Protein AF-W6N9I8-F1 (afdb_monomer)

Mean predicted aligned error: 14.67 Å

pLDDT: mean 75.51, std 16.42, range [36.91, 93.38]

Organism: Haemonchus contortus (NCBI:txid6289)

Structure (mmCIF, N/CA/C/O backbone):
data_AF-W6N9I8-F1
#
_entry.id   AF-W6N9I8-F1
#
loop_
_atom_site.group_PDB
_atom_site.id
_atom_site.type_symbol
_atom_site.label_atom_id
_atom_site.label_alt_id
_atom_site.label_comp_id
_atom_site.label_asym_id
_atom_site.label_entity_id
_atom_site.label_seq_id
_atom_site.pdbx_PDB_ins_code
_atom_site.Cartn_x
_atom_site.Cartn_y
_atom_site.Cartn_z
_atom_site.occupancy
_atom_site.B_iso_or_equiv
_atom_site.auth_seq_id
_atom_site.auth_comp_id
_atom_site.auth_asym_id
_atom_site.auth_atom_id
_atom_site.pdbx_PDB_model_num
ATOM 1 N N . VAL A 1 1 ? 63.111 14.549 -44.880 1.00 36.94 1 VAL A N 1
ATOM 2 C CA . VAL A 1 1 ? 61.746 14.094 -45.233 1.00 36.94 1 VAL A CA 1
ATOM 3 C C . VAL A 1 1 ? 61.470 14.565 -46.650 1.00 36.94 1 VAL A C 1
ATOM 5 O O . VAL A 1 1 ? 61.339 15.762 -46.849 1.00 36.94 1 VAL A O 1
ATOM 8 N N . ILE A 1 2 ? 61.514 13.672 -47.641 1.00 36.91 2 ILE A N 1
ATOM 9 C CA . ILE A 1 2 ? 61.206 14.006 -49.041 1.00 36.91 2 ILE A CA 1
ATOM 10 C C . ILE A 1 2 ? 59.864 13.346 -49.347 1.00 36.91 2 ILE A C 1
ATOM 12 O O . ILE A 1 2 ? 59.791 12.123 -49.443 1.00 36.91 2 ILE A O 1
ATOM 16 N N . ALA A 1 3 ? 58.802 14.142 -49.433 1.00 38.97 3 ALA A N 1
ATOM 17 C CA . ALA A 1 3 ? 57.494 13.669 -49.867 1.00 38.97 3 ALA A CA 1
ATOM 18 C C . ALA A 1 3 ? 57.440 13.722 -51.399 1.00 38.97 3 ALA A C 1
ATOM 20 O O . ALA A 1 3 ? 57.657 14.777 -51.992 1.00 38.97 3 ALA A O 1
ATOM 21 N N . ARG A 1 4 ? 57.186 12.579 -52.044 1.00 45.41 4 ARG A N 1
ATOM 22 C CA . ARG A 1 4 ? 56.859 12.523 -53.474 1.00 45.41 4 ARG A CA 1
ATOM 23 C C . ARG A 1 4 ? 55.348 12.681 -53.624 1.00 45.41 4 ARG A C 1
ATOM 25 O O . ARG A 1 4 ? 54.602 11.876 -53.073 1.00 45.41 4 ARG A O 1
ATOM 32 N N . CYS A 1 5 ? 54.913 13.702 -54.354 1.00 48.06 5 CYS A N 1
ATOM 33 C CA . CYS A 1 5 ? 53.524 13.848 -54.778 1.00 48.06 5 CYS A CA 1
ATOM 34 C C . CYS A 1 5 ? 53.315 13.042 -56.065 1.00 48.06 5 CYS A C 1
ATOM 36 O O . CYS A 1 5 ? 54.061 13.234 -57.022 1.00 48.06 5 CYS A O 1
ATOM 38 N N . TYR A 1 6 ? 52.314 12.163 -56.080 1.00 51.50 6 TYR A N 1
ATOM 39 C CA . TYR A 1 6 ? 51.836 11.501 -57.296 1.00 51.50 6 TYR A CA 1
ATOM 40 C C . TYR A 1 6 ? 50.553 12.190 -57.765 1.00 51.50 6 TYR A C 1
ATOM 42 O O . TYR A 1 6 ? 49.724 12.582 -56.938 1.00 51.50 6 TYR A O 1
ATOM 50 N N . THR A 1 7 ? 50.400 12.361 -59.076 1.00 54.69 7 THR A N 1
ATOM 51 C CA . THR A 1 7 ? 49.168 12.859 -59.695 1.00 54.69 7 THR A CA 1
ATOM 52 C C . THR A 1 7 ? 48.127 11.739 -59.772 1.00 54.69 7 THR A C 1
ATOM 54 O O . THR A 1 7 ? 48.456 10.555 -59.811 1.00 54.69 7 THR A O 1
ATOM 57 N N . ILE A 1 8 ? 46.849 12.125 -59.759 1.00 49.81 8 ILE A N 1
ATOM 58 C CA . ILE A 1 8 ? 45.688 11.219 -59.691 1.00 49.81 8 ILE A CA 1
ATOM 59 C C . ILE A 1 8 ? 45.637 10.210 -60.856 1.00 49.81 8 ILE A C 1
ATOM 61 O O . ILE A 1 8 ? 45.094 9.118 -60.688 1.00 49.81 8 ILE A O 1
ATOM 65 N N . ASP A 1 9 ? 46.267 10.521 -61.989 1.00 52.16 9 ASP A N 1
ATOM 66 C CA . ASP A 1 9 ? 46.241 9.674 -63.186 1.00 52.16 9 ASP A CA 1
ATOM 67 C C . ASP A 1 9 ? 47.215 8.479 -63.141 1.00 52.16 9 ASP A C 1
ATOM 69 O O . ASP A 1 9 ? 47.002 7.498 -63.852 1.00 52.16 9 ASP A O 1
ATOM 73 N N . ASP A 1 10 ? 48.216 8.474 -62.250 1.00 47.03 10 ASP A N 1
ATOM 74 C CA . ASP A 1 10 ? 49.175 7.358 -62.124 1.00 47.03 10 ASP A CA 1
ATOM 75 C C . ASP A 1 10 ? 48.625 6.160 -61.319 1.00 47.03 10 ASP A C 1
ATOM 77 O O . ASP A 1 10 ? 49.279 5.122 -61.192 1.00 47.03 10 ASP A O 1
ATOM 81 N N . VAL A 1 11 ? 47.407 6.269 -60.775 1.00 50.94 11 VAL A N 1
ATOM 82 C CA . VAL A 1 11 ? 46.751 5.205 -59.989 1.00 50.94 11 VAL A CA 1
ATOM 83 C C . VAL A 1 11 ? 45.788 4.366 -60.843 1.00 50.94 11 VAL A C 1
ATOM 85 O O . VAL A 1 11 ? 45.332 3.306 -60.410 1.00 50.94 11 VAL A O 1
ATOM 88 N N . ILE A 1 12 ? 45.511 4.770 -62.087 1.00 48.19 12 ILE A N 1
ATOM 89 C CA . ILE A 1 12 ? 44.543 4.087 -62.954 1.00 48.19 12 ILE A CA 1
ATOM 90 C C . ILE A 1 12 ? 45.265 3.126 -63.907 1.00 48.19 12 ILE A C 1
ATOM 92 O O . ILE A 1 12 ? 45.326 3.297 -65.122 1.00 48.19 12 ILE A O 1
ATOM 96 N N . ARG A 1 13 ? 45.778 2.036 -63.339 1.00 46.97 13 ARG A N 1
ATOM 97 C CA . ARG A 1 13 ? 45.832 0.748 -64.038 1.00 46.97 13 ARG A CA 1
ATOM 98 C C . ARG A 1 13 ? 44.940 -0.198 -63.262 1.00 46.97 13 ARG A C 1
ATOM 100 O O . ARG A 1 13 ? 45.340 -0.659 -62.201 1.00 46.97 13 ARG A O 1
ATOM 107 N N . GLU A 1 14 ? 43.739 -0.459 -63.772 1.00 53.91 14 GLU A N 1
ATOM 108 C CA . GLU A 1 14 ? 42.852 -1.491 -63.234 1.00 53.91 14 GLU A CA 1
ATOM 109 C C . GLU A 1 14 ? 43.562 -2.852 -63.207 1.00 53.91 14 GLU A C 1
ATOM 111 O O . GLU A 1 14 ? 43.908 -3.391 -64.263 1.00 53.91 14 GLU A O 1
ATOM 116 N N . PRO A 1 15 ? 43.653 -3.514 -62.046 1.00 46.72 15 PRO A N 1
ATOM 117 C CA . PRO A 1 15 ? 43.509 -4.948 -61.986 1.00 46.72 15 PRO A CA 1
ATOM 118 C C . PRO A 1 15 ? 42.045 -5.231 -61.636 1.00 46.72 15 PRO A C 1
ATOM 120 O O . PRO A 1 15 ? 41.589 -4.910 -60.534 1.00 46.72 15 PRO A O 1
ATOM 123 N N . ARG A 1 16 ? 41.321 -5.925 -62.523 1.00 52.06 16 ARG A N 1
ATOM 124 C CA . ARG A 1 16 ? 39.946 -6.442 -62.318 1.00 52.06 16 ARG A CA 1
ATOM 125 C C . ARG A 1 16 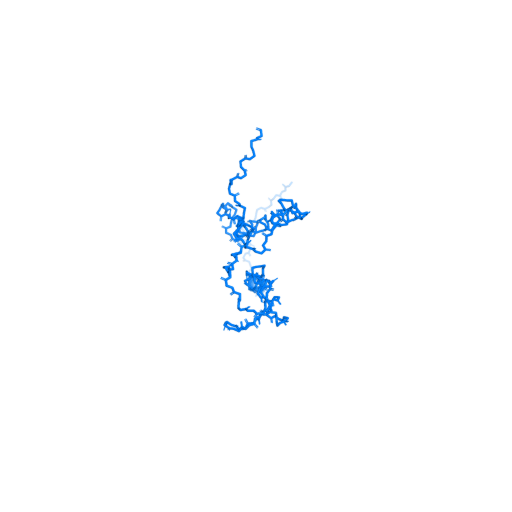? 39.772 -7.376 -61.095 1.00 52.06 16 ARG A C 1
ATOM 127 O O . ARG A 1 16 ? 38.747 -8.027 -60.944 1.00 52.06 16 ARG A O 1
ATOM 134 N N . HIS A 1 17 ? 40.764 -7.450 -60.210 1.00 51.97 17 HIS A N 1
ATOM 135 C CA . HIS A 1 17 ? 40.777 -8.223 -58.973 1.00 51.97 17 HIS A CA 1
ATOM 136 C C . HIS A 1 17 ? 40.593 -7.379 -57.695 1.00 51.97 17 HIS A C 1
ATOM 138 O O . HIS A 1 17 ? 40.257 -7.952 -56.656 1.00 51.97 17 HIS A O 1
ATOM 144 N N . LEU A 1 18 ? 40.751 -6.045 -57.731 1.00 46.47 18 LEU A N 1
ATOM 145 C CA . LEU A 1 18 ? 40.672 -5.208 -56.518 1.00 46.47 18 LEU A CA 1
ATOM 146 C C . LEU A 1 18 ? 39.231 -4.846 -56.102 1.00 46.47 18 LEU A C 1
ATOM 148 O O . LEU A 1 18 ? 38.963 -4.665 -54.914 1.00 46.47 18 LEU A O 1
ATOM 152 N N . GLU A 1 19 ? 38.286 -4.796 -57.046 1.00 49.34 19 GLU A N 1
ATOM 153 C CA . GLU A 1 19 ? 36.867 -4.524 -56.753 1.00 49.34 19 GLU A CA 1
ATOM 154 C C . GLU A 1 19 ? 36.208 -5.639 -55.935 1.00 49.34 19 GLU A C 1
ATOM 156 O O . GLU A 1 19 ? 35.359 -5.379 -55.082 1.00 49.34 19 GLU A O 1
ATOM 161 N N . SER A 1 20 ? 36.633 -6.890 -56.137 1.00 52.56 20 SER A N 1
ATOM 162 C CA . SER A 1 20 ? 36.133 -8.028 -55.358 1.00 52.56 20 SER A CA 1
ATOM 163 C C . SER A 1 20 ? 36.506 -7.904 -53.874 1.00 52.56 20 SER A C 1
ATOM 165 O O . SER A 1 20 ? 35.679 -8.154 -52.998 1.00 52.56 20 SER A O 1
ATOM 167 N N . LEU A 1 21 ? 37.720 -7.422 -53.585 1.00 50.47 21 LEU A N 1
ATOM 168 C CA . LEU A 1 21 ? 38.246 -7.241 -52.232 1.00 50.47 21 LEU A CA 1
ATOM 169 C C . LEU A 1 21 ? 37.605 -6.038 -51.525 1.00 50.47 21 LEU A C 1
ATOM 171 O O . LEU A 1 21 ? 37.303 -6.117 -50.332 1.00 50.47 21 LEU A O 1
ATOM 175 N N . THR A 1 22 ? 37.349 -4.934 -52.235 1.00 55.22 22 THR A N 1
ATOM 176 C CA . THR A 1 22 ? 36.666 -3.756 -51.667 1.00 55.22 22 THR A CA 1
ATOM 177 C C . THR A 1 22 ? 35.170 -3.999 -51.463 1.00 55.22 22 THR A C 1
ATOM 179 O O . THR A 1 22 ? 34.629 -3.594 -50.432 1.00 55.22 22 THR A O 1
ATOM 182 N N . ARG A 1 23 ? 34.511 -4.724 -52.377 1.00 57.38 23 ARG A N 1
ATOM 183 C CA . ARG A 1 23 ? 33.114 -5.167 -52.245 1.00 57.38 23 ARG A CA 1
ATOM 184 C C . ARG A 1 23 ? 32.951 -6.195 -51.125 1.00 57.38 23 ARG A C 1
ATOM 186 O O . ARG A 1 23 ? 32.033 -6.062 -50.323 1.00 57.38 23 ARG A O 1
ATOM 193 N N . SER A 1 24 ? 33.885 -7.140 -50.989 1.00 60.06 24 SER A N 1
ATOM 194 C CA . SER A 1 24 ? 33.926 -8.084 -49.863 1.00 60.06 24 SER A CA 1
ATOM 195 C C . SER A 1 24 ? 34.104 -7.364 -48.523 1.00 60.06 24 SER A C 1
ATOM 197 O O . SER A 1 24 ? 33.394 -7.668 -47.570 1.00 60.06 24 SER A O 1
ATOM 199 N N . ARG A 1 25 ? 35.001 -6.368 -48.439 1.00 60.97 25 ARG A N 1
ATOM 200 C CA . ARG A 1 25 ? 35.201 -5.570 -47.214 1.00 60.97 25 ARG A CA 1
ATOM 201 C C . ARG A 1 25 ? 34.006 -4.675 -46.867 1.00 60.97 25 ARG A C 1
ATOM 203 O O . ARG A 1 25 ? 33.713 -4.520 -45.684 1.00 60.97 25 ARG A O 1
ATOM 210 N N . ARG A 1 26 ? 33.318 -4.088 -47.857 1.00 62.38 26 ARG A N 1
ATOM 211 C CA . ARG A 1 26 ? 32.071 -3.325 -47.641 1.00 62.38 26 ARG A CA 1
ATOM 212 C C . ARG A 1 26 ? 30.946 -4.234 -47.148 1.00 62.38 26 ARG A C 1
ATOM 214 O O . ARG A 1 26 ? 30.396 -3.964 -46.090 1.00 62.38 26 ARG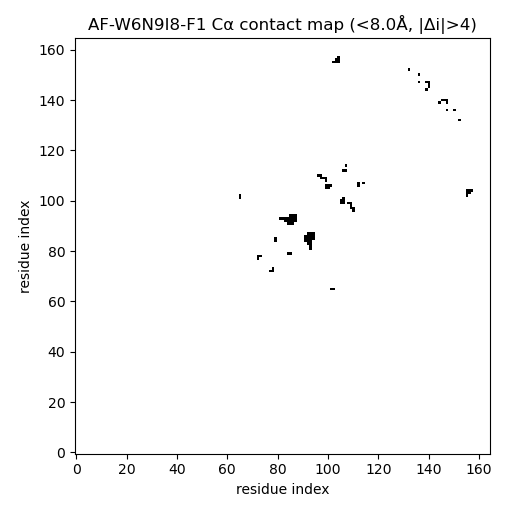 A O 1
ATOM 221 N N . ASN A 1 27 ? 30.728 -5.372 -47.807 1.00 67.06 27 ASN A N 1
ATOM 222 C CA . ASN A 1 27 ? 29.739 -6.363 -47.377 1.00 67.06 27 ASN A CA 1
ATOM 223 C C . ASN A 1 27 ? 30.008 -6.871 -45.949 1.00 67.06 27 ASN A C 1
ATOM 225 O O . ASN A 1 27 ? 29.081 -7.026 -45.161 1.00 67.06 27 ASN A O 1
ATOM 229 N N . GLN A 1 28 ? 31.274 -7.098 -45.587 1.00 69.50 28 GLN A N 1
ATOM 230 C CA . GLN A 1 28 ? 31.646 -7.558 -44.246 1.00 69.50 28 GLN A CA 1
ATOM 231 C C . GLN A 1 28 ? 31.420 -6.483 -43.167 1.00 69.50 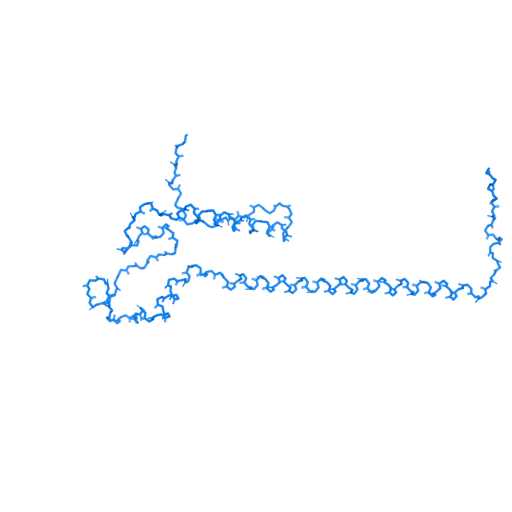28 GLN A C 1
ATOM 233 O O . GLN A 1 28 ? 31.012 -6.809 -42.054 1.00 69.50 28 GLN A O 1
ATOM 238 N N . ARG A 1 29 ? 31.631 -5.200 -43.496 1.00 72.00 29 ARG A N 1
ATOM 239 C CA . ARG A 1 29 ? 31.292 -4.067 -42.618 1.00 72.00 29 ARG A CA 1
ATOM 240 C C . ARG A 1 29 ? 29.783 -3.900 -42.451 1.00 72.00 29 ARG A C 1
ATOM 242 O O . ARG A 1 29 ? 29.333 -3.720 -41.325 1.00 72.00 29 ARG A O 1
ATOM 249 N N . ASP A 1 30 ? 29.013 -4.023 -43.527 1.00 75.75 30 ASP A N 1
ATOM 250 C CA . ASP A 1 30 ? 27.551 -3.915 -43.475 1.00 75.75 30 ASP A CA 1
ATOM 251 C C . ASP A 1 30 ? 26.928 -5.049 -42.649 1.00 75.75 30 ASP A C 1
ATOM 253 O O . ASP A 1 30 ? 26.026 -4.814 -41.846 1.00 75.75 30 ASP A O 1
ATOM 257 N N . LEU A 1 31 ? 27.453 -6.274 -42.772 1.00 78.06 31 LEU A N 1
ATOM 258 C CA . LEU A 1 31 ? 27.058 -7.409 -41.932 1.00 78.06 31 LEU A CA 1
ATOM 259 C C . LEU A 1 31 ? 27.411 -7.187 -40.453 1.00 78.06 31 LEU A C 1
ATOM 261 O O . LEU A 1 31 ? 26.600 -7.497 -39.582 1.00 78.06 31 LEU A O 1
ATOM 265 N N . ALA A 1 32 ? 28.581 -6.615 -40.157 1.00 78.06 32 ALA A N 1
ATOM 266 C CA . ALA A 1 32 ? 28.974 -6.287 -38.787 1.00 78.06 32 ALA A CA 1
ATOM 267 C C . ALA A 1 32 ? 28.081 -5.195 -38.173 1.00 78.06 32 ALA A C 1
ATOM 269 O O . ALA A 1 32 ? 27.655 -5.329 -37.029 1.00 78.06 32 ALA A O 1
ATOM 270 N N . LEU A 1 33 ? 27.742 -4.147 -38.931 1.00 79.25 33 LEU A N 1
ATOM 271 C CA . LEU A 1 33 ? 26.831 -3.091 -38.477 1.00 79.25 33 LEU A CA 1
ATOM 272 C C . LEU A 1 33 ? 25.413 -3.620 -38.242 1.00 79.25 33 LEU A C 1
ATOM 274 O O . LEU A 1 33 ? 24.808 -3.289 -37.226 1.00 79.25 33 LEU A O 1
ATOM 278 N N . ARG A 1 34 ? 24.907 -4.488 -39.128 1.00 78.94 34 ARG A N 1
ATOM 279 C CA . ARG A 1 34 ? 23.620 -5.175 -38.931 1.00 78.94 34 ARG A CA 1
ATOM 280 C C . ARG A 1 34 ? 23.630 -6.051 -37.687 1.00 78.94 34 ARG A C 1
ATOM 282 O O . ARG A 1 34 ? 22.700 -5.975 -36.899 1.00 78.94 34 ARG A O 1
ATOM 289 N N . SER A 1 35 ? 24.702 -6.812 -37.473 1.00 83.19 35 SER A N 1
ATOM 290 C CA . SER A 1 35 ? 24.870 -7.632 -36.271 1.00 83.19 35 SER A CA 1
ATOM 291 C C . SER A 1 35 ? 24.894 -6.791 -34.988 1.00 83.19 35 SER A C 1
ATOM 293 O O . SER A 1 35 ? 24.277 -7.167 -33.996 1.00 83.19 35 SER A O 1
ATOM 295 N N . ILE A 1 36 ? 25.564 -5.633 -34.998 1.00 83.56 36 ILE A N 1
ATOM 296 C CA . ILE A 1 36 ? 25.578 -4.700 -33.861 1.00 83.56 36 ILE A CA 1
ATOM 297 C C . ILE A 1 36 ? 24.184 -4.108 -33.622 1.00 83.56 36 ILE A C 1
ATOM 299 O O . ILE A 1 36 ? 23.745 -4.059 -32.475 1.00 83.56 36 ILE A O 1
ATOM 303 N N . ALA A 1 37 ? 23.484 -3.692 -34.681 1.00 83.81 37 ALA A N 1
ATOM 304 C CA . ALA A 1 37 ? 22.134 -3.140 -34.588 1.00 83.81 37 ALA A CA 1
ATOM 305 C C . ALA A 1 37 ? 21.131 -4.177 -34.060 1.00 83.81 37 ALA A C 1
ATOM 307 O O . ALA A 1 37 ? 20.415 -3.902 -33.105 1.00 83.81 37 ALA A O 1
ATOM 308 N N . GLU A 1 38 ? 21.153 -5.397 -34.596 1.00 83.81 38 GLU A N 1
ATOM 309 C CA . GLU A 1 38 ? 20.319 -6.509 -34.133 1.00 83.81 38 GLU A CA 1
ATOM 310 C C . GLU A 1 38 ? 20.605 -6.839 -32.662 1.00 83.81 38 GLU A C 1
ATOM 312 O O . GLU A 1 38 ? 19.693 -7.052 -31.862 1.00 83.81 38 GLU A O 1
ATOM 317 N N . ARG A 1 39 ? 21.881 -6.812 -32.263 1.00 83.31 39 ARG A N 1
ATOM 318 C CA . ARG A 1 39 ? 22.269 -7.008 -30.868 1.00 83.31 39 ARG A CA 1
ATOM 319 C C . ARG A 1 39 ? 21.751 -5.883 -29.971 1.00 83.31 39 ARG A C 1
ATOM 321 O O . ARG A 1 39 ? 21.248 -6.174 -28.890 1.00 83.31 39 ARG A O 1
ATOM 328 N N . ALA A 1 40 ? 21.844 -4.629 -30.408 1.00 84.75 40 ALA A N 1
ATOM 329 C CA . ALA A 1 40 ? 21.327 -3.474 -29.677 1.00 84.75 40 ALA A CA 1
ATOM 330 C C . ALA A 1 40 ? 19.795 -3.523 -29.533 1.00 84.75 40 ALA A C 1
ATOM 332 O O . ALA A 1 40 ? 19.277 -3.297 -28.440 1.00 84.75 40 ALA A O 1
ATOM 333 N N . GLU A 1 41 ? 19.073 -3.897 -30.591 1.00 86.31 41 GLU A N 1
ATOM 334 C CA . GLU A 1 41 ? 17.624 -4.113 -30.545 1.00 86.31 41 GLU A CA 1
ATOM 335 C C . GLU A 1 41 ? 17.248 -5.249 -29.593 1.00 86.31 41 GLU A C 1
ATOM 337 O O . GLU A 1 41 ? 16.316 -5.112 -28.800 1.00 86.31 41 GLU A O 1
ATOM 342 N N . ASN A 1 42 ? 17.987 -6.359 -29.618 1.00 89.75 42 ASN A N 1
ATOM 343 C CA . ASN A 1 42 ? 17.756 -7.472 -28.702 1.00 89.75 42 ASN A CA 1
ATOM 344 C C . ASN A 1 42 ? 18.005 -7.063 -27.245 1.00 89.75 42 ASN A C 1
ATOM 346 O O . ASN A 1 42 ? 17.194 -7.385 -26.378 1.00 89.75 42 ASN A O 1
ATOM 350 N N . TYR A 1 43 ? 19.066 -6.298 -26.968 1.00 90.12 43 TYR A N 1
ATOM 351 C CA . TYR A 1 43 ? 19.304 -5.743 -25.634 1.00 90.12 43 TYR A CA 1
ATOM 352 C C . TYR A 1 43 ? 18.182 -4.804 -25.190 1.00 90.12 43 TYR A C 1
ATOM 354 O O . TYR A 1 43 ? 17.726 -4.906 -24.053 1.00 90.12 43 TYR A O 1
ATOM 362 N N . SER A 1 44 ? 17.705 -3.931 -26.080 1.00 88.94 44 SER A N 1
ATOM 363 C CA . SER A 1 44 ? 16.587 -3.031 -25.790 1.00 88.94 44 SER A CA 1
ATOM 364 C C . SER A 1 44 ? 15.318 -3.812 -25.435 1.00 88.94 44 SER A C 1
ATOM 366 O O . SER A 1 44 ? 14.717 -3.544 -24.399 1.00 88.94 44 SER A O 1
ATOM 368 N N . LYS A 1 45 ? 14.968 -4.849 -26.209 1.00 91.06 45 LYS A N 1
ATOM 369 C CA . LYS A 1 45 ? 13.808 -5.715 -25.933 1.00 91.06 45 LYS A CA 1
ATOM 370 C C . LYS A 1 45 ? 13.906 -6.403 -24.569 1.00 91.06 45 LYS A C 1
ATOM 372 O O . LYS A 1 45 ? 12.935 -6.406 -23.814 1.00 91.06 45 LYS A O 1
ATOM 377 N N . VAL A 1 46 ? 15.074 -6.963 -24.236 1.00 93.38 46 VAL A N 1
ATOM 378 C CA . VAL A 1 46 ? 15.306 -7.613 -22.933 1.00 93.38 46 VAL A CA 1
ATOM 379 C C . VAL A 1 46 ? 15.184 -6.601 -21.794 1.00 93.38 46 VAL A C 1
ATOM 381 O O . VAL A 1 46 ? 14.509 -6.878 -20.804 1.00 93.38 46 VAL A O 1
ATOM 384 N N . LEU A 1 47 ? 15.783 -5.417 -21.941 1.00 90.69 47 LEU A N 1
ATOM 385 C CA . LEU A 1 47 ? 15.713 -4.357 -20.938 1.00 90.69 47 LEU A CA 1
ATOM 386 C C . LEU A 1 47 ? 14.269 -3.902 -20.694 1.00 90.69 47 LEU A C 1
ATOM 388 O O . LEU A 1 47 ? 13.839 -3.842 -19.543 1.00 90.69 47 LEU A O 1
ATOM 392 N N . THR A 1 48 ? 13.502 -3.645 -21.755 1.00 88.81 48 THR A N 1
ATOM 393 C CA . THR A 1 48 ? 12.087 -3.266 -21.644 1.00 88.81 48 THR A CA 1
ATOM 394 C C . THR A 1 48 ? 11.269 -4.360 -20.964 1.00 88.81 48 THR A C 1
ATOM 396 O O . THR A 1 48 ? 10.468 -4.066 -20.081 1.00 88.81 48 THR A O 1
ATOM 399 N N . SER A 1 49 ? 11.500 -5.632 -21.305 1.00 92.88 49 SER A N 1
ATOM 400 C CA . SER A 1 49 ? 10.813 -6.749 -20.651 1.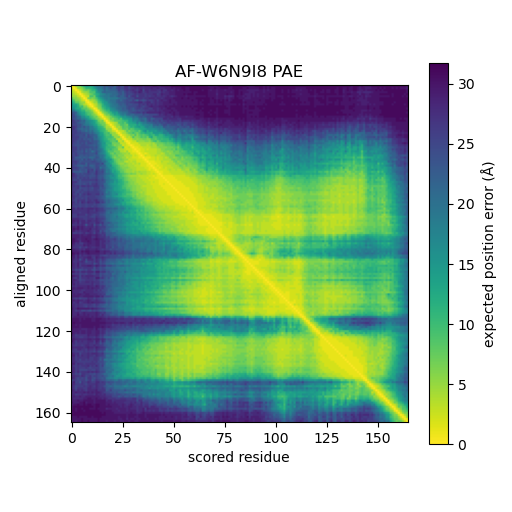00 92.88 49 SER A CA 1
ATOM 401 C C . SER A 1 49 ? 11.119 -6.830 -19.153 1.00 92.88 49 SER A C 1
ATOM 403 O O . SER A 1 49 ? 10.215 -7.109 -18.364 1.00 92.88 49 SER A O 1
ATOM 405 N N . LEU A 1 50 ? 12.371 -6.595 -18.749 1.00 92.62 50 LEU A N 1
ATOM 406 C CA . LEU A 1 50 ? 12.767 -6.575 -17.339 1.00 92.62 50 LEU A CA 1
ATOM 407 C C . LEU A 1 50 ? 12.143 -5.390 -16.595 1.00 92.62 50 LEU A C 1
ATOM 409 O O . LEU A 1 50 ? 11.630 -5.576 -15.493 1.00 92.62 50 LEU A O 1
ATOM 413 N N . MET A 1 51 ? 12.137 -4.198 -17.201 1.00 86.81 51 MET A N 1
ATOM 414 C CA . MET A 1 51 ? 11.505 -3.005 -16.625 1.00 86.81 51 MET A CA 1
ATOM 415 C C . MET A 1 51 ? 10.000 -3.197 -16.433 1.00 86.81 51 MET A C 1
ATOM 417 O O . MET A 1 51 ? 9.491 -2.886 -15.359 1.00 86.81 51 MET A O 1
ATOM 421 N N . ASN A 1 52 ? 9.306 -3.770 -17.419 1.00 88.38 52 ASN A N 1
ATOM 422 C CA . ASN A 1 52 ? 7.874 -4.055 -17.313 1.00 88.38 52 ASN A CA 1
ATOM 423 C C . ASN A 1 52 ? 7.589 -5.088 -16.217 1.00 88.38 52 ASN A C 1
ATOM 425 O O . ASN A 1 52 ? 6.771 -4.836 -15.344 1.00 88.38 52 ASN A O 1
ATOM 429 N N . SER A 1 53 ? 8.336 -6.198 -16.181 1.00 92.50 53 SER A N 1
ATOM 430 C CA . SER A 1 53 ? 8.201 -7.217 -15.126 1.00 92.50 53 SER A CA 1
ATOM 431 C C . SER A 1 53 ? 8.444 -6.643 -13.726 1.00 92.50 53 SER A C 1
ATOM 433 O O . SER A 1 53 ? 7.751 -6.986 -12.767 1.00 92.50 53 SER A O 1
ATOM 435 N N . PHE A 1 54 ? 9.415 -5.739 -13.591 1.00 89.25 54 PHE A N 1
ATOM 436 C CA . PHE A 1 54 ? 9.664 -5.036 -12.339 1.00 89.25 54 PHE A CA 1
ATOM 437 C C . PHE A 1 54 ? 8.504 -4.103 -11.962 1.00 89.25 54 PHE A C 1
ATOM 439 O O . PHE A 1 54 ? 8.046 -4.140 -10.820 1.00 89.25 54 PHE A O 1
ATOM 446 N N . ALA A 1 55 ? 7.993 -3.315 -12.911 1.00 86.44 55 ALA A N 1
ATOM 447 C CA . ALA A 1 55 ? 6.844 -2.440 -12.696 1.00 86.44 55 ALA A CA 1
ATOM 448 C C . ALA A 1 55 ? 5.582 -3.227 -12.305 1.00 86.44 55 ALA A C 1
ATOM 450 O O . ALA A 1 55 ? 4.880 -2.833 -11.375 1.00 86.44 55 ALA A O 1
ATOM 451 N N . ASP A 1 56 ? 5.338 -4.373 -12.941 1.00 91.62 56 ASP A N 1
ATOM 452 C CA . ASP A 1 56 ? 4.225 -5.265 -12.614 1.00 91.62 56 ASP A CA 1
ATOM 453 C C . ASP A 1 56 ? 4.357 -5.826 -11.196 1.00 91.62 56 ASP A C 1
ATOM 455 O O . ASP A 1 56 ? 3.400 -5.839 -10.429 1.00 91.62 56 ASP A O 1
ATOM 459 N N . ARG A 1 57 ? 5.562 -6.232 -10.783 1.00 91.69 57 ARG A N 1
ATOM 460 C CA . ARG A 1 57 ? 5.793 -6.689 -9.403 1.00 91.69 57 ARG A CA 1
ATOM 461 C C . ARG A 1 57 ? 5.551 -5.581 -8.384 1.00 91.69 57 ARG A C 1
ATOM 463 O O . ARG A 1 57 ? 4.965 -5.842 -7.339 1.00 91.69 57 ARG A O 1
ATOM 470 N N . LEU A 1 58 ? 5.972 -4.352 -8.681 1.00 87.88 58 LEU A N 1
ATOM 471 C CA . LEU A 1 58 ? 5.686 -3.201 -7.824 1.00 87.88 58 LEU A CA 1
ATOM 472 C C . LEU A 1 58 ? 4.189 -2.884 -7.765 1.00 87.88 58 LEU A C 1
ATOM 474 O O . LEU A 1 58 ? 3.695 -2.492 -6.709 1.00 87.88 58 LEU A O 1
ATOM 478 N N . SER A 1 59 ? 3.460 -3.066 -8.867 1.00 88.69 59 SER A N 1
ATOM 479 C CA . SER A 1 59 ? 2.016 -2.831 -8.900 1.00 88.69 59 SER A CA 1
ATOM 480 C C . SER A 1 59 ? 1.253 -3.847 -8.047 1.00 88.69 59 SER A C 1
ATOM 482 O O . SER A 1 59 ? 0.316 -3.463 -7.357 1.00 88.69 59 SER A O 1
ATOM 4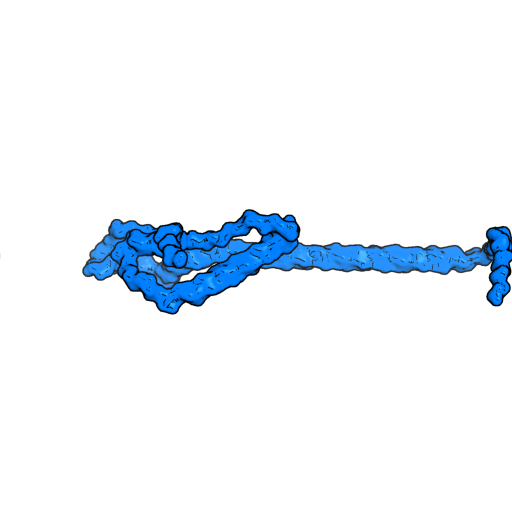84 N N . VAL A 1 60 ? 1.702 -5.104 -7.992 1.00 89.50 60 VAL A N 1
ATOM 485 C CA . VAL A 1 60 ? 1.135 -6.128 -7.094 1.00 89.50 60 VAL A CA 1
ATOM 486 C C . VAL A 1 60 ? 1.357 -5.783 -5.618 1.00 89.50 60 VAL A C 1
ATOM 488 O O . VAL A 1 60 ? 0.531 -6.114 -4.774 1.00 89.50 60 VAL A O 1
ATOM 491 N N . LEU A 1 61 ? 2.455 -5.097 -5.293 1.00 88.94 61 LEU A N 1
ATOM 492 C CA . LEU A 1 61 ? 2.763 -4.676 -3.922 1.00 88.94 61 LEU A CA 1
ATOM 493 C C . LEU A 1 61 ? 2.013 -3.405 -3.489 1.00 88.94 61 LEU A C 1
ATOM 495 O O . LEU A 1 61 ? 2.109 -3.008 -2.323 1.00 88.94 61 LEU A O 1
ATOM 499 N N . ARG A 1 62 ? 1.256 -2.749 -4.384 1.00 88.00 62 ARG A N 1
ATOM 500 C CA . ARG A 1 62 ? 0.441 -1.588 -4.002 1.00 88.00 62 ARG A CA 1
ATOM 501 C C . ARG A 1 62 ? -0.615 -1.993 -2.984 1.00 88.00 62 ARG A C 1
ATOM 503 O O . ARG A 1 62 ? -1.342 -2.959 -3.175 1.00 88.00 62 ARG A O 1
ATOM 510 N N . GLY A 1 63 ? -0.709 -1.214 -1.910 1.00 87.38 63 GLY A N 1
ATOM 511 C CA . GLY A 1 63 ? -1.658 -1.480 -0.832 1.00 87.38 63 GLY A CA 1
ATOM 512 C C . GLY A 1 63 ? -1.323 -2.721 -0.005 1.00 87.38 63 GLY A C 1
ATOM 513 O O . GLY A 1 63 ? -2.143 -3.132 0.804 1.00 87.38 63 GLY A O 1
ATOM 514 N N . TRP A 1 64 ? -0.131 -3.318 -0.158 1.00 90.44 64 TRP A N 1
ATOM 515 C CA . TRP A 1 64 ? 0.257 -4.476 0.650 1.00 90.44 64 TRP A CA 1
ATOM 516 C C . TRP A 1 64 ? 0.187 -4.162 2.151 1.00 90.44 64 TRP A C 1
ATOM 518 O O . TRP A 1 64 ? -0.460 -4.887 2.899 1.00 90.44 64 TRP A O 1
ATOM 528 N N . PHE A 1 65 ? 0.766 -3.033 2.579 1.00 89.75 65 PHE A N 1
ATOM 529 C CA . PHE A 1 65 ? 0.761 -2.619 3.987 1.00 89.75 65 PHE A CA 1
ATOM 530 C C . PHE A 1 65 ? -0.638 -2.284 4.523 1.00 89.75 65 PHE A C 1
ATOM 532 O O . PHE A 1 65 ? -0.934 -2.617 5.666 1.00 89.75 65 PHE A O 1
ATOM 539 N N . THR A 1 66 ? -1.503 -1.656 3.721 1.00 90.88 66 THR A N 1
ATOM 540 C CA . THR A 1 66 ? -2.882 -1.327 4.127 1.00 90.88 66 THR A CA 1
ATOM 541 C C . THR A 1 66 ? -3.801 -2.549 4.096 1.00 90.88 66 THR A C 1
ATOM 543 O O . THR A 1 66 ? -4.733 -2.660 4.884 1.00 90.88 66 THR A O 1
ATOM 546 N N . GLY A 1 67 ? -3.507 -3.531 3.241 1.00 91.19 67 GLY A N 1
ATOM 547 C CA . GLY A 1 67 ? -4.223 -4.802 3.172 1.00 91.19 67 GLY A CA 1
ATOM 548 C C . GLY A 1 67 ? -3.866 -5.793 4.283 1.00 91.19 67 GLY A C 1
ATOM 549 O O . GLY A 1 67 ? -4.642 -6.721 4.518 1.00 91.19 67 GLY A O 1
ATOM 550 N N . LEU A 1 68 ? -2.737 -5.607 4.982 1.00 92.12 68 LEU A N 1
ATOM 551 C CA . LEU A 1 68 ? -2.251 -6.528 6.020 1.00 92.12 68 LEU A CA 1
ATOM 552 C C . LEU A 1 68 ? -3.304 -6.864 7.090 1.00 92.12 68 LEU A C 1
ATOM 554 O O . LEU A 1 68 ? -3.509 -8.055 7.325 1.00 92.12 68 LEU A O 1
ATOM 558 N N . PRO A 1 69 ? -4.003 -5.894 7.720 1.00 90.50 69 PRO A N 1
ATOM 559 C CA . PRO A 1 69 ? -4.993 -6.209 8.749 1.00 90.50 69 PRO A CA 1
ATOM 560 C C . PRO A 1 69 ? -6.142 -7.059 8.201 1.00 90.50 69 PRO A C 1
ATOM 562 O O . PRO A 1 69 ? -6.556 -8.028 8.831 1.00 90.50 69 PRO A O 1
ATOM 565 N N . LYS A 1 70 ? -6.627 -6.741 6.994 1.00 89.25 70 LYS A N 1
ATOM 566 C CA . LYS A 1 70 ? -7.723 -7.480 6.358 1.00 89.25 70 LYS A CA 1
ATOM 567 C C . LYS A 1 70 ? -7.308 -8.904 5.996 1.00 89.25 70 LYS A C 1
ATOM 569 O O . LYS A 1 70 ? -8.072 -9.830 6.265 1.00 89.25 70 LYS A O 1
ATOM 574 N N . ALA A 1 71 ? -6.126 -9.072 5.402 1.00 90.69 71 ALA A N 1
ATOM 575 C CA . ALA A 1 71 ? -5.579 -10.382 5.059 1.00 90.69 71 ALA A CA 1
ATOM 576 C C . ALA A 1 71 ? -5.399 -11.233 6.322 1.00 90.69 71 ALA A C 1
ATOM 578 O O . ALA A 1 71 ? -5.934 -12.332 6.401 1.00 90.69 71 ALA A O 1
ATOM 579 N N . PHE A 1 72 ? -4.772 -10.669 7.358 1.00 90.81 72 PHE A N 1
ATOM 580 C CA . PHE A 1 72 ? -4.588 -11.341 8.640 1.00 90.81 72 PHE A CA 1
ATOM 581 C C . PHE A 1 72 ? -5.925 -11.783 9.253 1.00 90.81 72 PHE A C 1
ATOM 583 O O . PHE A 1 72 ? -6.109 -12.953 9.569 1.00 90.81 72 PHE A O 1
ATOM 590 N N . CYS A 1 73 ? -6.901 -10.884 9.378 1.00 88.94 73 CYS A N 1
ATOM 591 C CA . CYS A 1 73 ? -8.171 -11.246 10.003 1.00 88.94 73 CYS A CA 1
ATOM 592 C C . CYS A 1 73 ? -8.969 -12.272 9.176 1.00 88.94 73 CYS A C 1
ATOM 594 O O . CYS A 1 73 ? -9.633 -13.133 9.756 1.00 88.94 73 CYS A O 1
ATOM 596 N N . SER A 1 74 ? -8.902 -12.204 7.843 1.00 87.06 74 SER A N 1
ATOM 597 C CA . SER A 1 74 ? -9.644 -13.114 6.957 1.00 87.06 74 SER A CA 1
ATOM 598 C C . SER A 1 74 ? -9.024 -14.513 6.920 1.00 87.06 74 SER A C 1
ATOM 600 O O . SER A 1 74 ? -9.742 -15.498 7.078 1.00 87.06 74 SER A O 1
ATOM 602 N N . ASP A 1 75 ? -7.700 -14.608 6.771 1.00 86.81 75 ASP A N 1
ATOM 603 C CA . ASP A 1 75 ? -6.987 -1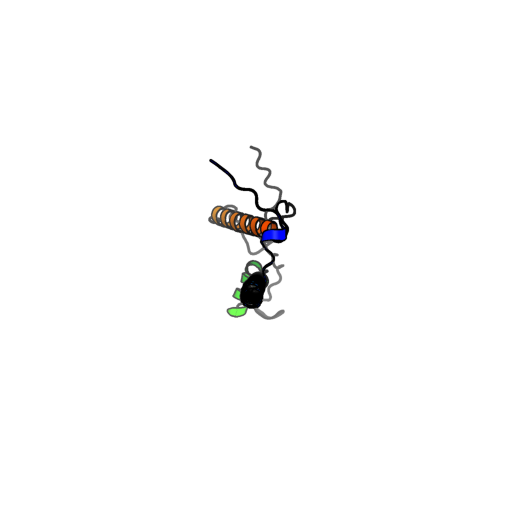5.883 6.604 1.00 86.81 75 ASP A CA 1
ATOM 604 C C . ASP A 1 75 ? -7.062 -16.762 7.859 1.00 86.81 75 ASP A C 1
ATOM 606 O O . ASP A 1 75 ? -7.102 -17.990 7.770 1.00 86.81 75 ASP A O 1
ATOM 610 N N . PHE A 1 76 ? -7.130 -16.138 9.036 1.00 82.81 76 PHE A N 1
ATOM 611 C CA . PHE A 1 76 ? -7.264 -16.836 10.315 1.00 82.81 76 PHE A CA 1
ATOM 612 C C . PHE A 1 76 ? -8.722 -17.035 10.760 1.00 82.81 76 PHE A C 1
ATOM 614 O O . PHE A 1 76 ? -8.953 -17.519 11.867 1.00 82.81 76 PHE A O 1
ATOM 621 N N . GLY A 1 77 ? -9.711 -16.672 9.931 1.00 81.00 77 GLY A N 1
ATOM 622 C CA . GLY A 1 77 ? -11.131 -16.814 10.273 1.00 81.00 77 GLY A CA 1
ATOM 623 C C . GLY A 1 77 ? -11.549 -15.985 11.493 1.00 81.00 77 GLY A C 1
ATOM 624 O O . GLY A 1 77 ? -12.464 -16.364 12.218 1.00 81.00 77 GLY A O 1
ATOM 625 N N . LEU A 1 78 ? -10.859 -14.868 11.743 1.00 83.69 78 LEU A N 1
ATOM 626 C CA . LEU A 1 78 ? -11.123 -13.962 12.867 1.00 83.69 78 LEU A CA 1
ATOM 627 C C . LEU A 1 78 ? -12.240 -12.955 12.553 1.00 83.69 78 LEU A C 1
ATOM 629 O O . LEU A 1 78 ? -12.676 -12.219 13.437 1.00 83.69 78 LEU A O 1
ATOM 633 N N . VAL A 1 79 ? -12.695 -12.909 11.299 1.00 83.56 79 VAL A N 1
ATOM 634 C CA . VAL A 1 79 ? -13.808 -12.071 10.847 1.00 83.56 79 VAL A CA 1
ATOM 635 C C . VAL A 1 79 ? -15.096 -12.878 10.909 1.00 83.56 79 VAL A C 1
ATOM 637 O O . VAL A 1 79 ? -15.221 -13.910 10.252 1.00 83.56 79 VAL A O 1
ATOM 640 N N . ALA A 1 80 ? -16.071 -12.380 11.665 1.00 83.50 80 ALA A N 1
ATOM 641 C CA . ALA A 1 80 ? -17.442 -12.853 11.546 1.00 83.50 80 ALA A CA 1
ATOM 642 C C . ALA A 1 80 ? -18.146 -12.137 10.379 1.00 83.50 80 ALA A C 1
ATOM 644 O O . ALA A 1 80 ? -17.866 -10.958 10.147 1.00 83.50 80 ALA A O 1
ATOM 645 N N . PRO A 1 81 ? -19.058 -12.813 9.661 1.00 80.06 81 PRO A N 1
ATOM 646 C CA . PRO A 1 81 ? -19.917 -12.182 8.667 1.00 80.06 81 PRO A CA 1
ATOM 647 C C . PRO A 1 81 ? -20.724 -11.016 9.250 1.00 80.06 81 PRO A C 1
ATOM 649 O O . PRO A 1 81 ? -21.069 -11.004 10.436 1.00 80.06 81 PRO A O 1
ATOM 652 N N . ASP A 1 82 ? -21.072 -10.053 8.396 1.00 76.19 82 ASP A N 1
ATOM 653 C CA . ASP A 1 82 ? -21.860 -8.889 8.800 1.00 76.19 82 ASP A CA 1
ATOM 654 C C . ASP A 1 82 ? -23.195 -9.315 9.431 1.00 76.19 82 ASP A C 1
ATOM 656 O O . ASP A 1 82 ? -23.989 -10.046 8.840 1.00 76.19 82 ASP A O 1
ATOM 660 N N . GLY A 1 83 ? -23.447 -8.838 10.652 1.00 73.69 83 GLY A N 1
ATOM 661 C CA . GLY A 1 83 ? -24.668 -9.137 11.406 1.00 73.69 83 GLY A CA 1
ATOM 662 C C . GLY A 1 83 ? -24.627 -10.424 12.238 1.00 73.69 83 GLY A C 1
ATOM 663 O O . GLY A 1 83 ? -25.563 -10.669 13.002 1.00 73.69 83 GLY A O 1
ATOM 664 N N . GLU A 1 84 ? -23.555 -11.218 12.171 1.00 84.06 84 GLU A N 1
ATOM 665 C CA . GLU A 1 84 ? -23.370 -12.346 13.086 1.00 84.06 84 GLU A CA 1
ATOM 666 C C . GLU A 1 84 ? -22.854 -11.897 14.463 1.00 84.06 84 GLU A C 1
ATOM 668 O O . GLU A 1 84 ? -22.347 -10.785 14.661 1.00 84.06 84 GLU A O 1
ATOM 673 N N . LYS A 1 85 ? -23.036 -12.765 15.465 1.00 87.88 85 LYS A N 1
ATOM 674 C CA . LYS A 1 85 ? -22.507 -12.533 16.811 1.00 87.88 85 LYS A CA 1
ATOM 675 C C . LYS A 1 85 ? -21.048 -12.964 16.848 1.00 87.88 85 LYS A C 1
ATOM 677 O O . LYS A 1 85 ? -20.745 -14.138 16.668 1.00 87.88 85 LYS A O 1
ATOM 682 N N . CYS A 1 86 ? -20.166 -12.030 17.168 1.00 90.31 86 CYS A N 1
ATOM 683 C CA . CYS A 1 86 ? -18.757 -12.290 17.427 1.00 90.31 86 CYS A CA 1
ATOM 684 C C . CYS A 1 86 ? -18.371 -11.786 18.818 1.00 90.31 86 CYS A C 1
ATOM 686 O O . CYS A 1 86 ? -19.176 -11.180 19.525 1.00 90.31 86 CYS A O 1
ATOM 688 N N . TRP A 1 87 ? -17.151 -12.079 19.254 1.00 91.19 87 TRP A N 1
ATOM 689 C CA . TRP A 1 87 ? -16.606 -11.431 20.440 1.00 91.19 87 TRP A CA 1
ATOM 690 C C . TRP A 1 87 ? -16.182 -10.003 20.079 1.00 91.19 87 TRP A C 1
ATOM 692 O O . TRP A 1 87 ? -15.238 -9.821 19.317 1.00 91.19 87 TRP A O 1
ATOM 702 N N . ASN A 1 88 ? -16.857 -8.993 20.633 1.00 90.44 88 ASN A N 1
ATOM 703 C CA . ASN A 1 88 ? -16.592 -7.580 20.323 1.00 90.44 88 ASN A CA 1
ATOM 704 C C . ASN A 1 88 ? -15.647 -6.885 21.328 1.00 90.44 88 ASN A C 1
ATOM 706 O O . ASN A 1 88 ? -15.575 -5.658 21.363 1.00 90.44 88 ASN A O 1
ATOM 710 N N . GLY A 1 89 ? -14.971 -7.660 22.183 1.00 89.50 89 GLY A N 1
ATOM 711 C CA . GLY A 1 89 ? -14.116 -7.163 23.266 1.00 89.50 89 GLY A CA 1
ATOM 712 C C . GLY A 1 89 ? -14.786 -7.129 24.643 1.00 89.50 89 GLY A C 1
ATOM 713 O O . GLY A 1 89 ? -14.079 -7.161 25.647 1.00 89.50 89 GLY A O 1
ATOM 714 N N . THR A 1 90 ? -16.122 -7.114 24.715 1.00 92.00 90 THR A N 1
ATOM 715 C CA . THR A 1 90 ? -16.867 -7.124 25.990 1.00 92.00 90 THR A CA 1
ATOM 716 C C . THR A 1 90 ? -17.874 -8.263 26.093 1.00 92.00 90 THR A C 1
ATOM 718 O O . THR A 1 90 ? -18.038 -8.835 27.170 1.00 92.00 90 THR A O 1
ATOM 721 N N . GLN A 1 91 ? -18.547 -8.610 24.995 1.00 92.50 91 GLN A N 1
ATOM 722 C CA . GLN A 1 91 ? -19.572 -9.652 24.965 1.00 92.50 91 GLN A CA 1
ATOM 723 C C . GLN A 1 91 ? -19.671 -10.338 23.595 1.00 92.50 91 GLN A C 1
ATOM 725 O O . GLN A 1 91 ? -19.073 -9.904 22.609 1.00 92.50 91 GLN A O 1
ATOM 730 N N . SER A 1 92 ? -20.472 -11.408 23.528 1.00 92.94 92 SER A N 1
ATOM 731 C CA . SER A 1 92 ? -20.851 -12.049 22.263 1.00 92.94 92 SER A CA 1
ATOM 732 C C . SER A 1 92 ? -22.020 -11.299 21.612 1.00 92.94 92 SER A C 1
ATOM 734 O O . SER A 1 92 ? -23.194 -11.567 21.883 1.00 92.94 92 SER A O 1
ATOM 736 N N . ALA A 1 93 ? -21.692 -10.308 20.789 1.00 91.19 93 ALA A N 1
ATOM 737 C CA . ALA A 1 93 ? -22.628 -9.479 20.037 1.00 91.19 93 ALA A CA 1
ATOM 738 C C . ALA A 1 93 ? -21.925 -8.887 18.809 1.00 91.19 93 ALA A C 1
ATOM 740 O O . ALA A 1 93 ? -20.701 -8.894 18.728 1.00 91.19 93 ALA A O 1
ATOM 741 N N . SER A 1 94 ? -22.686 -8.357 17.855 1.00 89.56 94 SER A N 1
ATOM 742 C CA . SER A 1 94 ? -22.100 -7.708 16.681 1.00 89.56 94 SER A CA 1
ATOM 743 C C . SER A 1 94 ? -21.240 -6.499 17.076 1.00 89.56 94 SER A C 1
ATOM 745 O O . SER A 1 94 ? -21.544 -5.781 18.036 1.00 89.56 94 SER A O 1
ATOM 747 N N . TYR A 1 95 ? -20.153 -6.282 16.338 1.00 88.19 95 TYR A N 1
ATOM 748 C CA . TYR A 1 95 ? -19.279 -5.124 16.503 1.00 88.19 95 TYR A CA 1
ATOM 749 C C . TYR A 1 95 ? -19.931 -3.889 15.863 1.00 88.19 95 TYR A C 1
ATOM 751 O O . TYR A 1 95 ? -20.298 -3.921 14.693 1.00 88.19 95 TYR A O 1
ATOM 759 N N . THR A 1 96 ? -20.117 -2.816 16.635 1.00 89.31 96 THR A N 1
ATOM 760 C CA . THR A 1 96 ? -20.869 -1.615 16.211 1.00 89.31 96 THR A C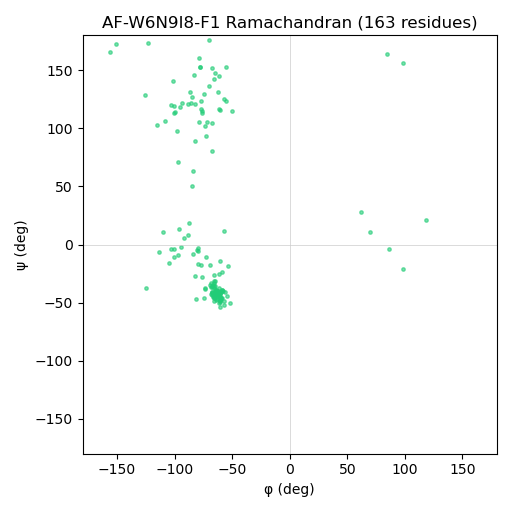A 1
ATOM 761 C C . THR A 1 96 ? -20.011 -0.361 16.076 1.00 89.31 96 THR A C 1
ATOM 763 O O . THR A 1 96 ? -20.521 0.684 15.672 1.00 89.31 96 THR A O 1
ATOM 766 N N . LYS A 1 97 ? -18.735 -0.428 16.464 1.00 89.19 97 LYS A N 1
ATOM 767 C CA . LYS A 1 97 ? -17.832 0.721 16.411 1.00 89.19 97 LYS A CA 1
ATOM 768 C C . LYS A 1 97 ? -17.350 0.945 14.976 1.00 89.19 97 LYS A C 1
ATOM 770 O O . LYS A 1 97 ? -17.271 0.009 14.183 1.00 89.19 97 LYS A O 1
ATOM 775 N N . GLU A 1 98 ? -17.021 2.190 14.651 1.00 88.19 98 GLU A N 1
ATOM 776 C CA . GLU A 1 98 ? -16.465 2.534 13.344 1.00 88.19 98 GLU A CA 1
ATOM 777 C C . GLU A 1 98 ? -15.036 1.992 13.205 1.00 88.19 98 GLU A C 1
ATOM 779 O O . GLU A 1 98 ? -14.227 2.088 14.132 1.00 88.19 98 GLU A O 1
ATOM 784 N N . LEU A 1 99 ? -14.732 1.418 12.041 1.00 88.69 99 LEU A N 1
ATOM 785 C CA . LEU A 1 99 ? -13.388 0.954 11.720 1.00 88.69 99 LEU A CA 1
ATOM 786 C C . LEU A 1 99 ? -12.488 2.153 11.421 1.00 88.69 99 LEU A C 1
ATOM 788 O O . LEU A 1 99 ? -12.815 3.001 10.592 1.00 88.69 99 LEU A O 1
ATOM 792 N N . ALA A 1 100 ? -11.329 2.199 12.071 1.00 90.38 100 ALA A N 1
ATOM 793 C CA . ALA A 1 100 ? -10.329 3.211 11.775 1.00 90.38 100 ALA A CA 1
ATOM 794 C C . ALA A 1 100 ? -9.759 3.032 10.362 1.00 90.38 100 ALA A C 1
ATOM 796 O O . ALA A 1 100 ? -9.525 1.911 9.910 1.00 90.38 100 ALA A O 1
ATOM 797 N N . GLY A 1 101 ? -9.508 4.154 9.689 1.00 89.81 101 GLY A N 1
ATOM 798 C CA . GLY A 1 101 ? -8.852 4.166 8.385 1.00 89.81 101 GLY A CA 1
ATOM 799 C C . GLY A 1 101 ? -7.370 3.791 8.451 1.00 89.81 101 GLY A C 1
ATOM 800 O O . GLY A 1 101 ? -6.775 3.637 9.522 1.00 89.81 101 GLY A O 1
ATOM 801 N N . ASP A 1 102 ? -6.758 3.704 7.274 1.00 88.31 102 ASP A N 1
ATOM 802 C CA . ASP A 1 102 ? -5.337 3.409 7.128 1.00 88.31 102 ASP A CA 1
ATOM 803 C C . ASP A 1 102 ? -4.444 4.543 7.660 1.00 88.31 102 ASP A C 1
ATOM 805 O O . ASP A 1 102 ? -4.799 5.726 7.625 1.00 88.31 102 ASP A O 1
ATOM 809 N N . GLY A 1 103 ? -3.243 4.178 8.115 1.00 84.62 103 GLY A N 1
ATOM 810 C CA . GLY A 1 103 ? -2.216 5.120 8.563 1.00 84.62 103 GLY A CA 1
ATOM 811 C C . GLY A 1 103 ? -2.351 5.571 10.022 1.00 84.62 103 GLY A C 1
ATOM 812 O O . GLY A 1 103 ? -3.379 5.388 10.669 1.00 84.62 103 GLY A O 1
ATOM 813 N N . LEU A 1 104 ? -1.271 6.158 10.552 1.00 81.69 104 LEU A N 1
ATOM 814 C CA . LEU A 1 104 ? -1.164 6.504 11.974 1.00 81.69 104 LEU A CA 1
ATOM 815 C C . LEU A 1 104 ? -2.127 7.627 12.395 1.00 81.69 104 LEU A C 1
ATOM 817 O O . LEU A 1 104 ? -2.744 7.508 13.449 1.00 81.69 104 LEU A O 1
ATOM 821 N N . ALA A 1 105 ? -2.310 8.667 11.573 1.00 83.00 105 ALA A N 1
ATOM 822 C CA . ALA A 1 105 ? -3.265 9.747 11.853 1.00 83.00 105 ALA A CA 1
ATOM 823 C C . ALA A 1 105 ? -4.700 9.223 12.064 1.00 83.00 105 ALA A C 1
ATOM 825 O O . ALA A 1 105 ? -5.394 9.631 12.995 1.00 83.00 105 ALA A O 1
ATOM 826 N N . SER A 1 106 ? -5.123 8.243 11.261 1.00 87.00 106 SER A N 1
ATOM 827 C CA . SER A 1 106 ? -6.441 7.608 11.380 1.00 87.00 106 SER A CA 1
ATOM 828 C C . SER A 1 106 ? -6.616 6.825 12.687 1.00 87.00 106 SER A C 1
ATOM 830 O O . SER A 1 106 ? -7.737 6.705 13.182 1.00 87.00 106 SER A O 1
ATOM 832 N N . GLN A 1 107 ? -5.524 6.337 13.291 1.00 85.81 107 GLN A N 1
ATOM 833 C CA . GLN A 1 107 ? -5.580 5.602 14.559 1.00 85.81 107 GLN A CA 1
ATOM 834 C C . GLN A 1 107 ? -5.950 6.489 15.751 1.00 85.81 107 GLN A C 1
ATOM 836 O O . GLN A 1 107 ? -6.416 5.968 16.759 1.00 85.81 107 GLN A O 1
ATOM 841 N N . GLY A 1 108 ? -5.835 7.818 15.639 1.00 83.38 108 GLY A N 1
ATOM 842 C CA . GLY A 1 108 ? -6.337 8.738 16.665 1.00 83.38 108 GLY A CA 1
ATOM 843 C C . GLY A 1 108 ? -7.853 8.637 16.882 1.00 83.38 108 GLY A C 1
ATOM 844 O O . GLY A 1 108 ? -8.338 8.926 17.972 1.00 83.38 108 GLY A O 1
ATOM 845 N N . LYS A 1 109 ? -8.601 8.183 15.867 1.00 85.38 109 LYS A N 1
ATOM 846 C CA . LYS A 1 109 ? -10.051 7.939 15.944 1.00 85.38 109 LYS A CA 1
ATOM 847 C C . LYS A 1 109 ? -10.398 6.486 16.277 1.00 85.38 109 LYS A C 1
ATOM 849 O O . LYS A 1 109 ? -11.577 6.164 16.375 1.00 85.38 109 LYS A O 1
ATOM 854 N N . ASN A 1 110 ? -9.406 5.604 16.419 1.00 90.00 110 ASN A N 1
ATOM 855 C CA . ASN A 1 110 ? -9.641 4.185 16.645 1.00 90.00 110 ASN A CA 1
ATOM 856 C C . ASN A 1 110 ? -10.075 3.937 18.104 1.00 90.00 110 ASN A C 1
ATOM 858 O O . ASN A 1 110 ? -9.271 4.122 19.018 1.00 90.00 110 ASN A O 1
ATOM 862 N N . PRO A 1 111 ? -11.311 3.468 18.347 1.00 89.06 111 PRO A N 1
ATOM 863 C CA . PRO A 1 111 ? -11.829 3.262 19.698 1.00 89.06 111 PRO A CA 1
ATOM 864 C C . PRO A 1 111 ? -11.223 2.055 20.433 1.00 89.06 111 PRO A C 1
ATOM 866 O O . PRO A 1 111 ? -11.471 1.900 21.630 1.00 89.06 111 PRO A O 1
ATOM 869 N N . ASP A 1 112 ? -10.472 1.195 19.742 1.00 88.56 112 ASP A N 1
ATOM 870 C CA . ASP A 1 112 ? -9.770 0.042 20.321 1.00 88.56 112 ASP A CA 1
ATOM 871 C C . ASP A 1 112 ? -8.258 0.294 20.478 1.00 88.56 112 ASP A C 1
ATOM 873 O O . ASP A 1 112 ? -7.543 -0.529 21.052 1.00 88.56 112 ASP A O 1
ATOM 877 N N . TYR A 1 113 ? -7.760 1.446 20.013 1.00 85.06 113 TYR A N 1
ATOM 878 C CA . TYR A 1 113 ? -6.364 1.849 20.153 1.00 85.06 113 TYR A CA 1
ATOM 879 C C . TYR A 1 113 ? -6.205 2.851 21.300 1.00 85.06 113 TYR A C 1
ATOM 881 O O . TYR A 1 113 ? -6.743 3.955 21.271 1.00 85.06 113 TYR A O 1
ATOM 889 N N . GLN A 1 114 ? -5.420 2.488 22.313 1.00 72.94 114 GLN A N 1
ATOM 890 C CA . GLN A 1 114 ? -4.988 3.422 23.352 1.00 72.94 114 GLN A CA 1
ATOM 891 C C . GLN A 1 114 ? -3.560 3.864 23.038 1.00 72.94 114 GLN A C 1
ATOM 893 O O . GLN A 1 114 ? -2.626 3.062 23.060 1.00 72.94 114 GLN A O 1
ATOM 898 N N . ALA A 1 115 ? -3.390 5.143 22.703 1.00 67.62 115 ALA A N 1
ATOM 899 C CA . ALA A 1 115 ? -2.105 5.686 22.295 1.00 67.62 115 ALA A CA 1
ATOM 900 C C . ALA A 1 115 ? -1.109 5.703 23.467 1.00 67.62 115 ALA A C 1
ATOM 902 O O . ALA A 1 115 ? -1.129 6.597 24.312 1.00 67.62 115 ALA A O 1
ATOM 903 N N . ALA A 1 116 ? -0.151 4.778 23.469 1.00 59.72 116 ALA A N 1
ATOM 904 C CA . ALA A 1 116 ? 1.166 5.110 23.990 1.00 59.72 116 ALA A CA 1
ATOM 905 C C . ALA A 1 116 ? 1.824 6.012 22.937 1.00 59.72 116 ALA A C 1
ATOM 907 O O . ALA A 1 116 ? 2.272 5.538 21.895 1.00 59.72 116 ALA A O 1
ATOM 908 N N . ARG A 1 117 ? 1.841 7.330 23.184 1.00 59.75 117 ARG A N 1
ATOM 909 C CA . ARG A 1 117 ? 2.382 8.364 22.270 1.00 59.75 117 ARG A CA 1
ATOM 910 C C . ARG A 1 117 ? 3.832 8.080 21.826 1.00 59.75 117 ARG A C 1
ATOM 912 O O . ARG A 1 117 ? 4.289 8.603 20.814 1.00 59.75 117 ARG A O 1
ATOM 919 N N . ILE A 1 118 ? 4.536 7.213 22.558 1.00 57.81 118 ILE A N 1
ATOM 920 C CA . ILE A 1 118 ? 5.857 6.689 22.214 1.00 57.81 118 ILE A CA 1
ATOM 921 C C . ILE A 1 118 ? 5.694 5.316 21.557 1.00 57.81 118 ILE A C 1
ATOM 923 O O . ILE A 1 118 ? 5.577 4.293 22.230 1.00 57.81 118 ILE A O 1
ATOM 927 N N . LEU A 1 119 ? 5.726 5.294 20.226 1.00 66.00 119 LEU A N 1
ATOM 928 C CA . LEU A 1 119 ? 5.898 4.057 19.473 1.00 66.00 119 LEU A CA 1
ATOM 929 C C . 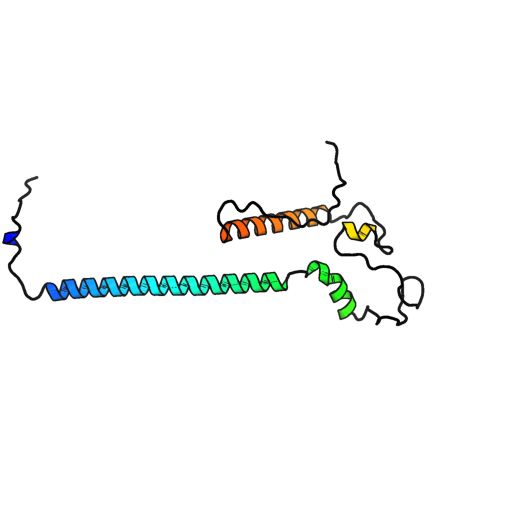LEU A 1 119 ? 7.385 3.665 19.527 1.00 66.00 119 LEU A C 1
ATOM 931 O O . LEU A 1 119 ? 8.206 4.397 18.964 1.00 66.00 119 LEU A O 1
ATOM 935 N N . PRO A 1 120 ? 7.764 2.520 20.127 1.00 61.72 120 PRO A N 1
ATOM 936 C CA . PRO A 1 120 ? 9.170 2.108 20.241 1.00 61.72 120 PRO A CA 1
ATOM 937 C C . PRO A 1 120 ? 9.876 1.917 18.886 1.00 61.72 120 PRO A C 1
ATOM 939 O O . PRO A 1 120 ? 11.100 1.870 18.828 1.00 61.72 120 PRO A O 1
ATOM 942 N N . TYR A 1 121 ? 9.118 1.858 17.787 1.00 67.56 121 TYR A N 1
ATOM 943 C CA . TYR A 1 121 ? 9.621 1.664 16.426 1.00 67.56 121 TYR A CA 1
ATOM 944 C C . TYR A 1 121 ? 9.489 2.904 15.524 1.00 67.56 121 TYR A C 1
ATOM 946 O O . TYR A 1 121 ? 9.714 2.789 14.319 1.00 67.56 121 TYR A O 1
ATOM 954 N N . ARG A 1 122 ? 9.146 4.089 16.070 1.00 73.38 122 ARG A N 1
ATOM 955 C CA . ARG A 1 122 ? 8.975 5.323 15.269 1.00 73.38 122 ARG A CA 1
ATOM 956 C C . ARG A 1 122 ? 10.222 5.621 14.429 1.00 73.38 122 ARG A C 1
ATOM 958 O O . ARG A 1 122 ? 10.081 5.884 13.244 1.00 73.38 122 ARG A O 1
ATOM 965 N N . GLY A 1 123 ? 11.424 5.496 14.998 1.00 79.62 123 GLY A N 1
ATOM 966 C CA . GLY A 1 123 ? 12.683 5.755 14.280 1.00 79.62 123 GLY A CA 1
ATOM 967 C C . GLY A 1 123 ? 12.893 4.841 13.068 1.00 79.62 123 GLY A C 1
ATOM 968 O O . GLY A 1 123 ? 13.019 5.325 11.949 1.00 79.62 123 GLY A O 1
ATOM 969 N N . VAL A 1 124 ? 12.818 3.521 13.269 1.00 85.19 124 VAL A N 1
ATOM 970 C CA . VAL A 1 124 ? 13.039 2.526 12.200 1.00 85.19 124 VAL A CA 1
ATOM 971 C C . VAL A 1 124 ? 12.042 2.697 11.050 1.00 85.19 124 VAL A C 1
ATOM 973 O O . VAL A 1 124 ? 12.418 2.605 9.883 1.00 85.19 124 VAL A O 1
ATOM 976 N N . PHE A 1 125 ? 10.773 2.972 11.364 1.00 82.56 125 PHE A N 1
ATOM 977 C CA . PHE A 1 125 ? 9.753 3.206 10.341 1.00 82.56 125 PHE A CA 1
ATOM 978 C C . PHE A 1 125 ? 10.041 4.466 9.514 1.00 82.56 125 PHE A C 1
ATOM 980 O O . PHE A 1 125 ? 9.914 4.445 8.289 1.00 82.56 125 PHE A O 1
ATOM 987 N N . ILE A 1 126 ? 10.434 5.562 10.171 1.00 82.75 126 ILE A N 1
ATOM 988 C CA . ILE A 1 126 ? 10.763 6.819 9.491 1.00 82.75 126 ILE A CA 1
ATOM 989 C C . ILE A 1 126 ? 11.988 6.640 8.588 1.00 82.75 126 ILE A C 1
ATOM 991 O O . ILE A 1 126 ? 11.938 7.064 7.431 1.00 82.75 126 ILE A O 1
ATOM 995 N N . ASP A 1 127 ? 13.027 5.956 9.068 1.00 88.06 127 ASP A N 1
ATOM 996 C CA . ASP A 1 127 ? 14.242 5.678 8.296 1.00 88.06 127 ASP A CA 1
ATOM 997 C C . ASP A 1 127 ? 13.941 4.861 7.034 1.00 88.06 127 ASP A C 1
ATOM 999 O O . ASP A 1 127 ? 14.350 5.237 5.929 1.00 88.06 127 ASP A O 1
ATOM 1003 N N . GLU A 1 128 ? 13.177 3.772 7.161 1.00 88.69 128 GLU A N 1
ATOM 1004 C CA . GLU A 1 128 ? 12.849 2.923 6.013 1.00 88.69 128 GLU A CA 1
ATOM 1005 C C . GLU A 1 128 ? 11.922 3.644 5.022 1.00 88.69 128 GLU A C 1
ATOM 1007 O O . GLU A 1 128 ? 12.109 3.544 3.806 1.00 88.69 128 GLU A O 1
ATOM 1012 N N . ARG A 1 129 ? 10.982 4.463 5.515 1.00 84.69 129 ARG A N 1
ATOM 1013 C CA . ARG A 1 129 ? 10.136 5.311 4.662 1.00 84.69 129 ARG A CA 1
ATOM 1014 C C . ARG A 1 129 ? 10.969 6.303 3.851 1.00 84.69 129 ARG A C 1
ATOM 1016 O O . ARG A 1 129 ? 10.766 6.425 2.643 1.00 84.69 129 ARG A O 1
ATOM 1023 N N . LEU A 1 130 ? 11.912 7.001 4.487 1.00 86.69 130 LEU A N 1
ATOM 1024 C CA . LEU A 1 130 ? 12.805 7.943 3.803 1.00 86.69 130 LEU A CA 1
ATOM 1025 C C . LEU A 1 130 ? 13.681 7.228 2.772 1.00 86.69 130 LEU A C 1
ATOM 1027 O O . LEU A 1 130 ? 13.860 7.721 1.655 1.00 86.69 130 LEU A O 1
ATOM 1031 N N . ARG A 1 131 ? 14.185 6.039 3.110 1.00 90.25 131 ARG A N 1
ATOM 1032 C CA . ARG A 1 131 ? 14.985 5.214 2.203 1.00 90.25 131 ARG A CA 1
ATOM 1033 C C . ARG A 1 131 ? 14.205 4.805 0.957 1.00 90.25 131 ARG A C 1
ATOM 1035 O O . ARG A 1 131 ? 14.698 5.010 -0.155 1.00 90.25 131 ARG A O 1
ATOM 1042 N N . LEU A 1 132 ? 12.997 4.268 1.126 1.00 88.38 132 LEU A N 1
ATOM 1043 C CA . LEU A 1 132 ? 12.108 3.932 0.013 1.00 88.38 132 LEU A CA 1
ATOM 1044 C C . LEU A 1 132 ? 11.786 5.170 -0.823 1.00 88.38 132 LEU A C 1
ATOM 1046 O O . LEU A 1 132 ? 11.797 5.099 -2.054 1.00 88.38 132 LEU A O 1
ATOM 1050 N N . GLY A 1 133 ? 11.586 6.317 -0.172 1.00 86.12 133 GLY A N 1
ATOM 1051 C CA . GLY A 1 133 ? 11.277 7.542 -0.886 1.00 86.12 133 GLY A CA 1
ATOM 1052 C C . GLY A 1 133 ? 12.427 8.065 -1.745 1.00 86.12 133 GLY A C 1
ATOM 1053 O O . GLY A 1 133 ? 12.236 8.405 -2.912 1.00 86.12 133 GLY A O 1
ATOM 1054 N N . MET A 1 134 ? 13.658 8.020 -1.231 1.00 87.62 134 MET A N 1
ATOM 1055 C CA . MET A 1 134 ? 14.848 8.347 -2.020 1.00 87.62 134 MET A CA 1
ATOM 1056 C C . MET A 1 134 ? 15.038 7.403 -3.214 1.00 87.62 134 MET A C 1
ATOM 1058 O O . MET A 1 134 ? 15.462 7.843 -4.285 1.00 87.62 134 MET A O 1
ATOM 1062 N N . LEU A 1 135 ? 14.740 6.109 -3.056 1.00 88.94 135 LEU A N 1
ATOM 1063 C CA . LEU A 1 135 ? 14.808 5.144 -4.158 1.00 88.94 135 LEU A CA 1
ATOM 1064 C C . LEU A 1 135 ? 13.762 5.450 -5.236 1.00 88.94 135 LEU A C 1
ATOM 1066 O O . LEU A 1 135 ? 14.107 5.483 -6.418 1.00 88.94 135 LEU A O 1
ATOM 1070 N N . ALA A 1 136 ? 12.520 5.735 -4.842 1.00 84.81 136 ALA A N 1
ATOM 1071 C CA . ALA A 1 136 ? 11.458 6.133 -5.763 1.00 84.81 136 ALA A CA 1
ATOM 1072 C C . ALA A 1 136 ? 11.814 7.423 -6.523 1.00 84.81 136 ALA A C 1
ATOM 1074 O O . ALA A 1 136 ? 11.686 7.469 -7.747 1.00 84.81 136 ALA A O 1
ATOM 1075 N N . PHE A 1 137 ? 12.355 8.427 -5.828 1.00 84.94 137 PHE A N 1
ATOM 1076 C CA . PHE A 1 137 ? 12.847 9.659 -6.445 1.00 84.94 137 PHE A CA 1
ATOM 1077 C C . PHE A 1 137 ? 13.947 9.393 -7.486 1.00 84.94 137 PHE A C 1
ATOM 1079 O O . PHE A 1 137 ? 13.907 9.921 -8.600 1.00 84.94 137 PHE A O 1
ATOM 1086 N N . ARG A 1 138 ? 14.933 8.545 -7.162 1.00 86.56 138 ARG A N 1
ATOM 1087 C CA . ARG A 1 138 ? 16.004 8.169 -8.103 1.00 86.56 138 ARG A CA 1
ATOM 1088 C C . ARG A 1 138 ? 15.455 7.449 -9.334 1.00 86.56 138 ARG A C 1
ATOM 1090 O O . ARG A 1 138 ? 15.881 7.756 -10.445 1.00 86.56 138 ARG A O 1
ATOM 1097 N N . LEU A 1 139 ? 14.500 6.536 -9.150 1.00 84.50 139 LEU A N 1
ATOM 1098 C CA . LEU A 1 139 ? 13.847 5.825 -10.253 1.00 84.50 139 LEU A CA 1
ATOM 1099 C C . LEU A 1 139 ? 13.075 6.780 -11.170 1.00 84.50 139 LEU A C 1
ATOM 1101 O O . LEU A 1 139 ? 13.205 6.690 -12.387 1.00 84.50 139 LEU A O 1
ATOM 1105 N N . GLN A 1 140 ? 12.323 7.727 -10.608 1.00 81.62 140 GLN A N 1
ATOM 1106 C CA . GLN A 1 140 ? 11.582 8.709 -11.402 1.00 81.62 140 GLN A CA 1
ATOM 1107 C C . GLN A 1 140 ? 12.503 9.629 -12.204 1.00 81.62 140 GLN A C 1
ATOM 1109 O O . GLN A 1 140 ? 12.211 9.902 -13.364 1.00 81.62 140 GLN A O 1
ATOM 1114 N N . ASN A 1 141 ? 13.635 10.052 -11.637 1.00 83.81 141 ASN A N 1
ATOM 1115 C CA . ASN A 1 141 ? 14.636 10.819 -12.384 1.00 83.81 141 ASN A CA 1
ATOM 1116 C C . ASN A 1 141 ? 15.297 9.996 -13.499 1.00 83.81 141 ASN A C 1
ATOM 1118 O O . ASN A 1 141 ? 15.589 10.532 -14.563 1.00 83.81 141 ASN A O 1
ATOM 1122 N N . ALA A 1 142 ? 15.521 8.697 -13.285 1.00 82.75 142 ALA A N 1
ATOM 1123 C CA . ALA A 1 142 ? 16.042 7.821 -14.332 1.00 82.75 142 ALA A CA 1
ATOM 1124 C C . ALA A 1 142 ? 15.030 7.602 -15.474 1.00 82.75 142 ALA A C 1
ATOM 1126 O O . ALA A 1 142 ? 15.436 7.462 -16.624 1.00 82.75 142 ALA A O 1
ATOM 1127 N N . LEU A 1 143 ? 13.726 7.585 -15.168 1.00 77.12 143 LEU A N 1
ATOM 1128 C CA . LEU A 1 143 ? 12.651 7.381 -16.146 1.00 77.12 143 LEU A CA 1
ATOM 1129 C C . LEU A 1 143 ? 12.277 8.657 -16.913 1.00 77.12 143 LEU A C 1
ATOM 1131 O O . LEU A 1 143 ? 12.133 8.614 -18.131 1.00 77.12 143 LEU A O 1
ATOM 1135 N N . HIS A 1 144 ? 12.097 9.779 -16.213 1.00 77.56 144 HIS A N 1
ATOM 1136 C CA . HIS A 1 144 ? 11.581 11.030 -16.787 1.00 77.56 144 HIS A CA 1
ATOM 1137 C C . HIS A 1 144 ? 12.674 12.063 -17.106 1.00 77.56 144 HIS A C 1
ATOM 1139 O O . HIS A 1 144 ? 12.376 13.109 -17.680 1.00 77.56 144 HIS A O 1
ATOM 1145 N N . GLY A 1 145 ? 13.932 11.771 -16.764 1.00 74.69 145 GLY A N 1
ATOM 1146 C CA . GLY A 1 145 ? 15.070 12.668 -16.941 1.00 74.69 145 GLY A CA 1
ATOM 1147 C C . GLY A 1 145 ? 15.445 13.424 -15.665 1.00 74.69 145 GLY A C 1
ATOM 1148 O O . GLY A 1 145 ? 14.644 13.607 -14.747 1.00 74.69 145 GLY A O 1
ATOM 1149 N N . HIS A 1 146 ? 16.708 13.852 -15.606 1.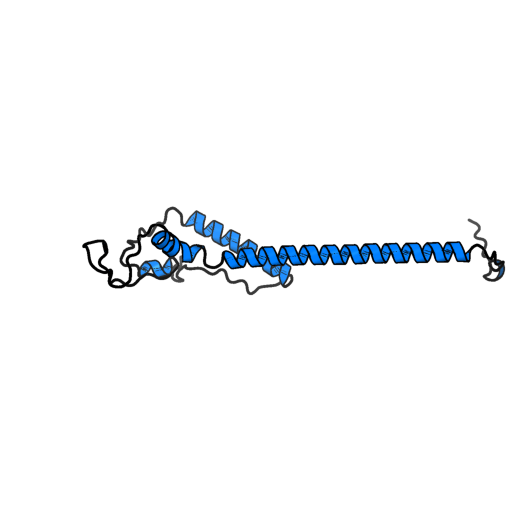00 58.91 146 HIS A N 1
ATOM 1150 C CA . HIS A 1 146 ? 17.253 14.633 -14.498 1.00 58.91 146 HIS A CA 1
ATOM 1151 C C . HIS A 1 146 ? 16.471 15.954 -14.367 1.00 58.91 146 HIS A C 1
ATOM 1153 O O . HIS A 1 146 ? 16.526 16.753 -15.298 1.00 58.91 146 HIS A O 1
ATOM 1159 N N . ASN A 1 147 ? 15.767 16.151 -13.237 1.00 65.00 147 ASN A N 1
ATOM 1160 C CA . ASN A 1 147 ? 14.917 17.301 -12.831 1.00 65.00 147 ASN A CA 1
ATOM 1161 C C . ASN A 1 147 ? 13.430 16.965 -12.599 1.00 65.00 147 ASN A C 1
ATOM 1163 O O . ASN A 1 147 ? 12.587 17.864 -12.598 1.00 65.00 147 ASN A O 1
ATOM 1167 N N . TYR A 1 148 ? 13.075 15.702 -12.352 1.00 65.19 148 TYR A N 1
ATOM 1168 C CA . TYR A 1 148 ? 11.727 15.387 -11.886 1.00 65.19 148 TYR A CA 1
ATOM 1169 C C . TYR A 1 148 ? 11.557 15.846 -10.425 1.00 65.19 148 TYR A C 1
ATOM 1171 O O . TYR A 1 148 ? 12.099 15.238 -9.504 1.00 65.19 148 TYR A O 1
ATOM 1179 N N . THR A 1 149 ? 10.820 16.939 -10.213 1.00 64.81 149 THR A N 1
ATOM 1180 C CA . THR A 1 149 ? 10.599 17.554 -8.889 1.00 64.81 149 THR A CA 1
ATOM 1181 C C . THR A 1 149 ? 9.247 17.209 -8.267 1.00 64.81 149 THR A C 1
ATOM 1183 O O . THR A 1 149 ? 9.041 17.460 -7.084 1.00 64.81 149 THR A O 1
ATOM 1186 N N . ASN A 1 150 ? 8.330 16.599 -9.023 1.00 64.94 150 ASN A N 1
ATOM 1187 C CA . ASN A 1 150 ? 6.988 16.253 -8.548 1.00 64.94 150 ASN A CA 1
ATOM 1188 C C . ASN A 1 150 ? 6.962 14.896 -7.817 1.00 64.94 150 ASN A C 1
ATOM 1190 O O . ASN A 1 150 ? 6.192 13.995 -8.163 1.00 64.94 150 ASN A O 1
ATOM 1194 N N . TYR A 1 151 ? 7.870 14.716 -6.856 1.00 64.06 151 TYR A N 1
ATOM 1195 C CA . TYR A 1 151 ? 7.915 13.534 -6.003 1.00 64.06 151 TYR A CA 1
ATOM 1196 C C . TYR A 1 151 ? 7.270 13.852 -4.654 1.00 64.06 151 TYR A C 1
ATOM 1198 O O . TYR A 1 151 ? 7.780 14.667 -3.889 1.00 64.06 151 TYR A O 1
ATOM 1206 N N . GLN A 1 152 ? 6.142 13.204 -4.369 1.00 64.12 152 GLN A N 1
ATOM 1207 C CA . GLN A 1 152 ? 5.451 13.313 -3.090 1.00 64.12 152 GLN A CA 1
ATOM 1208 C C . GLN A 1 152 ? 5.742 12.057 -2.268 1.00 64.12 152 GLN A C 1
ATOM 1210 O O . GLN A 1 152 ? 5.433 10.942 -2.692 1.00 64.12 152 GLN A O 1
ATOM 1215 N N . ILE A 1 153 ? 6.347 12.237 -1.092 1.00 64.62 153 ILE A N 1
ATOM 1216 C CA . ILE A 1 153 ? 6.401 11.180 -0.081 1.00 64.62 153 ILE A CA 1
ATOM 1217 C C . ILE A 1 153 ? 5.037 11.182 0.595 1.00 64.62 153 ILE A C 1
ATOM 1219 O O . ILE A 1 153 ? 4.734 12.079 1.378 1.00 64.62 153 ILE A O 1
ATOM 1223 N N . GLU A 1 154 ? 4.209 10.195 0.275 1.00 60.94 154 GLU A N 1
ATOM 1224 C CA . GLU A 1 154 ? 2.941 9.993 0.966 1.00 60.94 154 GLU A CA 1
ATOM 1225 C C . GLU A 1 154 ? 3.226 9.707 2.449 1.00 60.94 154 GLU A C 1
ATOM 1227 O O . GLU A 1 154 ? 3.924 8.753 2.810 1.00 60.94 154 GLU A O 1
ATOM 1232 N N . GLY A 1 155 ? 2.762 10.603 3.318 1.00 57.81 155 GLY A N 1
ATOM 1233 C CA . GLY A 1 155 ? 3.009 10.555 4.749 1.00 57.81 155 GLY A CA 1
ATOM 1234 C C . GLY A 1 155 ? 1.703 10.607 5.522 1.00 57.81 155 GLY A C 1
ATOM 1235 O O . GLY A 1 155 ? 0.897 11.499 5.316 1.00 57.81 155 GLY A O 1
ATOM 1236 N N . SER A 1 156 ? 1.522 9.668 6.449 1.00 56.47 156 SER A N 1
ATOM 1237 C CA . SER A 1 156 ? 0.365 9.614 7.356 1.00 56.47 156 SER A CA 1
ATOM 1238 C C . SER A 1 156 ? 0.571 10.426 8.644 1.00 56.47 156 SER A C 1
ATOM 1240 O O . SER A 1 156 ? -0.059 10.121 9.656 1.00 56.47 156 SER A O 1
ATOM 1242 N N . GLY A 1 157 ? 1.535 11.353 8.643 1.00 53.00 157 GLY A N 1
ATOM 1243 C CA . GLY A 1 157 ? 1.849 12.206 9.786 1.00 53.00 157 GLY A CA 1
ATOM 1244 C C . GLY A 1 157 ? 0.957 13.434 9.756 1.00 53.00 157 GLY A C 1
ATOM 1245 O O . GLY A 1 157 ? 0.816 14.047 8.701 1.00 53.00 157 GLY A O 1
ATOM 1246 N N . ASP A 1 158 ? 0.342 13.735 10.892 1.00 46.94 158 ASP A N 1
ATOM 1247 C CA . ASP A 1 158 ? -0.414 14.965 11.076 1.00 46.94 158 ASP A CA 1
ATOM 1248 C C . ASP A 1 158 ? 0.532 16.172 11.005 1.00 46.94 158 ASP A C 1
ATOM 1250 O O . ASP A 1 158 ? 1.707 16.060 11.363 1.00 46.94 158 ASP A O 1
ATOM 1254 N N . SER A 1 159 ? 0.038 17.299 10.498 1.00 50.53 159 SER A N 1
ATOM 1255 C CA . SER A 1 159 ? 0.870 18.487 10.220 1.00 50.53 159 SER A CA 1
ATOM 1256 C C . SER A 1 159 ? 1.173 19.308 11.477 1.00 50.53 159 SER A C 1
ATOM 1258 O O . SER A 1 159 ? 1.940 20.257 11.399 1.00 50.53 159 SER A O 1
ATOM 1260 N N . ASP A 1 160 ? 0.579 18.938 12.613 1.00 44.56 160 ASP A N 1
ATOM 1261 C CA . ASP A 1 160 ? 0.533 19.751 13.833 1.00 44.56 160 ASP A CA 1
ATOM 1262 C C . ASP A 1 160 ? 1.731 19.539 14.783 1.00 44.56 160 ASP A C 1
ATOM 1264 O O . ASP A 1 160 ? 1.738 20.069 15.893 1.00 44.56 160 ASP A O 1
ATOM 1268 N N . ASP A 1 161 ? 2.768 18.800 14.372 1.00 47.47 161 ASP A N 1
ATOM 1269 C CA . ASP A 1 161 ? 4.052 18.773 15.092 1.00 47.47 161 ASP A CA 1
ATOM 1270 C C . ASP A 1 161 ? 4.920 19.976 14.629 1.00 47.47 161 ASP A C 1
ATOM 1272 O O . ASP A 1 161 ? 5.989 19.806 14.035 1.00 47.47 161 ASP A O 1
ATOM 1276 N N . ASP A 1 162 ? 4.444 21.203 14.893 1.00 41.00 162 ASP A N 1
ATOM 1277 C CA . ASP A 1 162 ? 5.271 22.419 14.942 1.00 41.00 162 ASP A CA 1
ATOM 1278 C C . ASP A 1 162 ? 6.205 22.305 16.164 1.00 41.00 162 ASP A C 1
ATOM 1280 O O . ASP A 1 162 ? 5.936 22.807 17.256 1.00 41.00 162 ASP A O 1
ATOM 1284 N N . GLU A 1 163 ? 7.298 21.559 16.010 1.00 45.31 163 GLU A N 1
ATOM 1285 C CA . GLU A 1 163 ? 8.415 21.575 16.956 1.00 45.31 163 GLU A CA 1
ATOM 1286 C C . GLU A 1 163 ? 9.167 22.905 16.774 1.00 45.31 163 GLU A C 1
ATOM 1288 O O . GLU A 1 163 ? 10.032 23.037 15.903 1.00 45.31 163 GLU A O 1
ATOM 1293 N N . ASP A 1 164 ? 8.793 23.901 17.586 1.00 38.44 164 ASP A N 1
ATOM 1294 C CA . ASP A 1 164 ? 9.592 25.099 17.865 1.00 38.44 164 ASP A CA 1
ATOM 1295 C C . ASP A 1 164 ? 11.023 24.676 18.255 1.00 38.44 164 ASP A C 1
ATOM 1297 O O . ASP A 1 164 ? 11.240 24.046 19.296 1.00 38.44 164 ASP A O 1
ATOM 1301 N N . TYR A 1 165 ? 11.997 25.039 17.416 1.00 40.69 165 TYR A N 1
ATOM 1302 C CA . TYR A 1 165 ? 13.437 24.887 17.656 1.00 40.69 165 TYR A CA 1
ATOM 1303 C C . TYR A 1 165 ? 14.093 26.234 17.964 1.00 40.69 165 TYR A C 1
ATOM 1305 O O . TYR A 1 165 ? 13.782 27.222 17.258 1.00 40.69 165 TYR A O 1
#

Solvent-accessible surface area (backbone atoms only — not comparable to full-atom values): 10436 Å² total; per-residue (Å²): 137,87,85,84,86,78,66,83,75,82,70,74,70,86,59,96,66,55,62,60,56,54,49,49,52,49,54,53,49,54,52,50,52,49,51,52,49,53,49,51,51,50,52,50,54,51,50,51,51,50,53,49,55,50,51,52,54,54,57,70,53,58,60,46,80,71,42,43,65,58,50,54,34,55,78,70,63,70,59,70,62,92,88,43,73,34,79,57,88,84,50,82,34,61,76,84,76,75,81,53,56,77,55,65,55,33,42,78,70,22,89,89,55,79,82,62,90,72,56,95,55,54,65,63,54,51,53,52,51,52,51,54,44,54,50,51,49,54,49,45,24,73,73,76,37,90,81,68,75,90,72,80,76,91,66,54,68,69,86,82,78,76,75,86,126

Sequence (165 aa):
VIARCYTIDDVIREPRHLESLTRSRRNQRDLALRSIAERAENYSKVLTSLMNSFADRLSVLRGWFTGLPKAFCSDFGLVAPDGEKCWNGTQSASYTKELAGDGLASQGKNPDYQAARILPYRGVFIDERLRLGMLAFRLQNALHGHNYTNYQIEGSGDSDDDEDY

InterPro domains:
  IPR001863 Glypican [PF01153] (27-160)
  IPR001863 Glypican [PTHR10822] (25-164)

Secondary structure (DSSP, 8-state):
--PPPPPGGGG----TTHHHHHHHHHHHHHHHHHHHHHHHHHHHHHHHHHHHHHHHHHHHTTTHHHHHHHHHHHHTT-PPPTTS-EE-SSSEE---SPPP-SSHHHHTT-TT----S--TTHHHHHHHHHHHHHHHHHHHHHHH-TT-----------TT-----

Foldseek 3Di:
DDDDDDDPVVVPDDDPPVVVVVVVVVVVVVVVVVVVVVVVVVVVVVVVVVVVVVVVVVVVCVCVVVCVVVCVCVVVVVDDPPQAFDCCPPDRGDPDDDDFHDADLSCVRPPVDDDPVDDVCPVVVVVVLVVVQVVVVVVCCVVVHNPPPPRDSDHRDDPPPPPDD

Radius of gyration: 34.4 Å; Cα contacts (8 Å, |Δi|>4): 53; chains: 1; bounding box: 86×42×90 Å